Protein AF-A0A0F9PF32-F1 (afdb_monomer)

InterPro domains:
  IPR027417 P-loop containing nucleoside triphosphate hydrolase [G3DSA:3.40.50.300] (90-163)
  IPR027417 P-loop containing nucleoside triphosphate hydrolase [SSF52540] (38-120)
  IPR027417 P-loop containing nucleoside triphosphate hydrolase [SSF52540] (92-135)

Structure (mmCIF, N/CA/C/O backbone):
data_AF-A0A0F9PF32-F1
#
_entry.id   AF-A0A0F9PF32-F1
#
loop_
_atom_site.group_PDB
_atom_site.id
_atom_site.type_symbol
_atom_site.label_atom_id
_atom_site.label_alt_id
_atom_site.label_comp_id
_atom_site.label_asym_id
_atom_site.label_entity_id
_atom_site.label_seq_id
_atom_site.pdbx_PDB_ins_code
_atom_site.Cartn_x
_atom_site.Cartn_y
_atom_site.Cartn_z
_atom_site.occupancy
_atom_site.B_iso_or_equiv
_atom_site.auth_seq_id
_atom_site.auth_comp_id
_atom_site.auth_asym_id
_atom_site.auth_atom_id
_atom_site.pdbx_PDB_model_num
ATOM 1 N N . MET A 1 1 ? -10.870 -18.626 31.270 1.00 43.06 1 MET A N 1
ATOM 2 C CA . MET A 1 1 ? -10.806 -17.367 30.492 1.00 43.06 1 MET A CA 1
ATOM 3 C C . MET A 1 1 ? -11.840 -17.430 29.383 1.00 43.06 1 MET A C 1
ATOM 5 O O . MET A 1 1 ? -11.763 -18.321 28.549 1.00 43.06 1 MET A O 1
ATOM 9 N N . THR A 1 2 ? -12.828 -16.541 29.391 1.00 45.03 2 THR A N 1
ATOM 10 C CA . THR A 1 2 ? -13.806 -16.403 28.303 1.00 45.03 2 THR A CA 1
ATOM 11 C C . THR A 1 2 ? -13.086 -15.867 27.060 1.00 45.03 2 THR A C 1
ATOM 13 O O . THR A 1 2 ? -12.334 -14.898 27.189 1.00 45.03 2 THR A O 1
ATOM 16 N N . PRO A 1 3 ? -13.257 -16.457 25.864 1.00 56.16 3 PRO A N 1
ATOM 17 C CA . PRO A 1 3 ? -12.622 -15.937 24.658 1.00 56.16 3 PRO A CA 1
ATOM 18 C C . PRO A 1 3 ? -13.093 -14.499 24.406 1.00 56.16 3 PRO A C 1
ATOM 20 O O . PRO A 1 3 ? -14.292 -14.212 24.447 1.00 56.16 3 PRO A O 1
ATOM 23 N N . LEU A 1 4 ? -12.146 -13.584 24.167 1.00 67.19 4 LEU A N 1
ATOM 24 C CA . LEU A 1 4 ? -12.447 -12.186 23.855 1.00 67.19 4 LEU A CA 1
ATOM 25 C C . LEU A 1 4 ? -13.417 -12.131 22.670 1.00 67.19 4 LEU A C 1
ATOM 27 O O . LEU A 1 4 ? -13.107 -12.617 21.579 1.00 67.19 4 LEU A O 1
ATOM 31 N N . LYS A 1 5 ? -14.590 -11.517 22.876 1.00 80.44 5 LYS A N 1
ATOM 32 C CA . LYS A 1 5 ? -15.568 -11.311 21.802 1.00 80.44 5 LYS A CA 1
ATOM 33 C C . LYS A 1 5 ? -14.902 -10.553 20.648 1.00 80.44 5 LYS A C 1
ATOM 35 O O . LYS A 1 5 ? -14.214 -9.546 20.862 1.00 80.44 5 LYS A O 1
ATOM 40 N N . ARG A 1 6 ? -15.077 -11.069 19.429 1.00 87.62 6 ARG A N 1
ATOM 41 C CA . ARG A 1 6 ? -14.543 -10.468 18.199 1.00 87.62 6 ARG A CA 1
ATOM 42 C C . ARG A 1 6 ? -15.335 -9.207 17.860 1.00 87.62 6 ARG A C 1
ATOM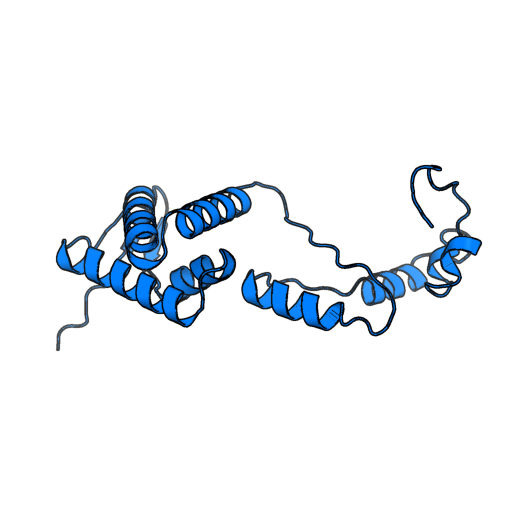 44 O O . ARG A 1 6 ? -16.547 -9.185 18.037 1.00 87.62 6 ARG A O 1
ATOM 51 N N . ILE A 1 7 ? -14.644 -8.184 17.362 1.00 92.56 7 ILE A N 1
ATOM 52 C CA . ILE A 1 7 ? -15.288 -7.003 16.785 1.00 92.56 7 ILE A CA 1
ATOM 53 C C . ILE A 1 7 ? -15.681 -7.351 15.349 1.00 92.56 7 ILE A C 1
ATOM 55 O O . ILE A 1 7 ? -14.833 -7.796 14.572 1.00 92.56 7 ILE A O 1
ATOM 59 N N . ILE A 1 8 ? -16.947 -7.152 15.005 1.00 94.25 8 ILE A N 1
ATOM 60 C CA . ILE A 1 8 ? -17.520 -7.450 13.697 1.00 94.25 8 ILE A CA 1
ATOM 61 C C . ILE A 1 8 ? -17.845 -6.143 12.976 1.00 94.25 8 ILE A C 1
ATOM 63 O O . 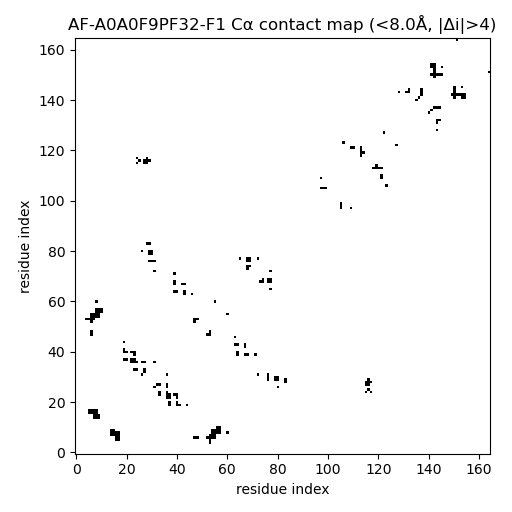ILE A 1 8 ? -18.489 -5.248 13.519 1.00 94.25 8 ILE A O 1
ATOM 67 N N . ILE A 1 9 ? -17.396 -6.046 11.733 1.00 93.62 9 ILE A N 1
ATOM 68 C CA . ILE A 1 9 ? -17.726 -4.971 10.810 1.00 93.62 9 ILE A CA 1
ATOM 69 C C . ILE A 1 9 ? -18.938 -5.431 10.006 1.00 93.62 9 ILE A C 1
ATOM 71 O O . ILE A 1 9 ? -18.861 -6.455 9.329 1.00 93.62 9 ILE A O 1
ATOM 75 N N . THR A 1 10 ? -20.048 -4.706 10.090 1.00 90.50 10 THR A N 1
ATOM 76 C CA . THR A 1 10 ? -21.283 -5.012 9.363 1.00 90.50 10 THR A CA 1
ATOM 77 C C . THR A 1 10 ? -21.518 -3.993 8.258 1.00 90.50 10 THR A C 1
ATOM 79 O O . THR A 1 10 ? -21.644 -2.791 8.500 1.00 90.50 10 THR A O 1
ATOM 82 N N . ASP A 1 11 ? -21.602 -4.480 7.026 1.00 82.44 11 ASP A N 1
ATOM 83 C CA . ASP A 1 11 ? -22.148 -3.722 5.905 1.00 82.44 11 ASP A CA 1
ATOM 84 C C . ASP A 1 11 ? -23.426 -4.403 5.405 1.00 82.44 11 ASP A C 1
ATOM 86 O O . ASP A 1 11 ? -23.682 -5.562 5.734 1.00 82.44 11 ASP A O 1
ATOM 90 N N . LYS A 1 12 ? -24.237 -3.703 4.606 1.00 67.75 12 LYS A N 1
ATOM 91 C CA . LYS A 1 12 ? -25.615 -4.084 4.230 1.00 67.75 12 LYS A CA 1
ATOM 92 C C . LYS A 1 12 ? -25.786 -5.510 3.672 1.00 67.75 12 LYS A C 1
ATOM 94 O O . LYS A 1 12 ? -26.918 -5.970 3.580 1.00 67.75 12 LYS A O 1
ATOM 99 N N . LYS A 1 13 ? -24.707 -6.196 3.271 1.00 70.50 13 LYS A N 1
ATOM 100 C CA . LYS A 1 13 ? -24.739 -7.566 2.727 1.00 70.50 13 LYS A CA 1
ATOM 101 C C . LYS A 1 13 ? -23.722 -8.547 3.337 1.00 70.50 13 LYS A C 1
ATOM 103 O O . LYS A 1 13 ? -23.850 -9.735 3.079 1.00 70.50 13 LYS A O 1
ATOM 108 N N . HIS A 1 14 ? -22.715 -8.091 4.091 1.00 77.31 14 HIS A N 1
ATOM 109 C CA . HIS A 1 14 ? -21.603 -8.943 4.547 1.00 77.31 14 HIS A CA 1
ATOM 110 C C . HIS A 1 14 ? -21.095 -8.510 5.929 1.00 77.31 14 HIS A C 1
ATOM 112 O O . HIS A 1 14 ? -21.068 -7.318 6.244 1.00 77.31 14 HIS A O 1
ATOM 118 N N . SER A 1 15 ? -20.654 -9.479 6.737 1.00 86.62 15 SER A N 1
ATOM 119 C CA . SER A 1 15 ? -20.008 -9.239 8.029 1.00 86.62 15 SER A CA 1
ATOM 120 C C . SER A 1 15 ? -18.596 -9.810 8.048 1.00 86.62 15 SER A C 1
ATOM 122 O O . SER A 1 15 ? -18.411 -10.989 7.746 1.00 86.62 15 SER A O 1
ATOM 124 N N . LEU A 1 16 ? -17.613 -9.003 8.443 1.00 91.31 16 LEU A N 1
ATOM 125 C CA . LEU A 1 16 ? -16.210 -9.414 8.523 1.00 91.31 16 LEU A CA 1
ATOM 126 C C . LEU A 1 16 ? -15.619 -9.063 9.891 1.00 91.31 16 LEU A C 1
ATOM 128 O O . LEU A 1 16 ? -15.959 -8.021 10.450 1.00 91.31 16 LEU A O 1
ATOM 132 N N . PRO A 1 17 ? -14.723 -9.887 10.456 1.00 93.38 17 PRO A N 1
ATOM 133 C CA . PRO A 1 17 ? -14.030 -9.526 11.683 1.00 93.38 17 PRO A CA 1
ATOM 134 C C . PRO A 1 17 ? -13.064 -8.360 11.437 1.00 93.38 17 PRO A C 1
ATOM 136 O O . PRO A 1 17 ? -12.372 -8.307 10.419 1.00 93.38 17 PRO A O 1
ATOM 139 N N . PHE A 1 18 ? -12.970 -7.444 12.400 1.00 94.31 18 PHE A N 1
ATOM 140 C CA . PHE A 1 18 ? -11.931 -6.419 12.395 1.00 94.31 18 PHE A CA 1
ATOM 141 C C . PHE A 1 18 ? -10.544 -7.068 12.505 1.00 94.31 18 PHE A C 1
ATOM 143 O O . PHE A 1 18 ? -10.301 -7.896 13.383 1.00 94.31 18 PHE A O 1
ATOM 150 N N . SER A 1 19 ? -9.621 -6.664 11.630 1.00 94.69 19 SER A N 1
ATOM 151 C CA . SER A 1 19 ? -8.237 -7.139 11.626 1.00 94.69 19 SER A CA 1
ATOM 152 C C . SER A 1 19 ? -7.272 -5.974 11.798 1.00 94.69 19 SER A C 1
ATOM 154 O O . SER A 1 19 ? -7.158 -5.111 10.924 1.00 94.69 19 SER A O 1
ATOM 156 N N . LYS A 1 20 ? -6.517 -5.997 12.902 1.00 95.06 20 LYS A N 1
ATOM 157 C CA . LYS A 1 20 ? -5.418 -5.052 13.137 1.00 95.06 20 LYS A CA 1
ATOM 158 C C . LYS A 1 20 ? -4.368 -5.114 12.037 1.00 95.06 20 LYS A C 1
ATOM 160 O O . LYS A 1 20 ? -3.909 -4.072 11.594 1.00 95.06 20 LYS A O 1
ATOM 165 N N . GLY A 1 21 ? -4.024 -6.317 11.573 1.00 94.56 21 GLY A N 1
ATOM 166 C CA . GLY A 1 21 ? -3.024 -6.506 10.522 1.00 94.56 21 GLY A CA 1
ATOM 167 C C . GLY A 1 21 ? -3.452 -5.889 9.190 1.00 94.56 21 GLY A C 1
ATOM 168 O O . GLY A 1 21 ? -2.657 -5.207 8.549 1.00 94.56 21 GLY A O 1
ATOM 169 N N . LEU A 1 22 ? -4.723 -6.054 8.798 1.00 93.12 22 LEU A N 1
ATOM 170 C CA . LEU A 1 22 ? -5.243 -5.426 7.576 1.00 93.12 22 LEU A CA 1
ATOM 171 C C . LEU A 1 22 ? -5.291 -3.901 7.700 1.00 93.12 22 LEU A C 1
ATOM 173 O O . LEU A 1 22 ? -4.895 -3.204 6.764 1.00 93.12 22 LEU A O 1
ATOM 177 N N . LEU A 1 23 ? -5.713 -3.377 8.857 1.00 95.38 23 LEU A N 1
ATOM 178 C CA . LEU A 1 23 ? -5.690 -1.937 9.103 1.00 95.38 23 LEU A CA 1
ATOM 179 C C . LEU A 1 23 ? -4.255 -1.394 9.079 1.00 95.38 23 LEU A C 1
ATOM 181 O O . LEU A 1 23 ? -3.989 -0.432 8.366 1.00 95.38 23 LEU A O 1
ATOM 185 N N . ALA A 1 24 ? -3.319 -2.031 9.782 1.00 95.50 24 ALA A N 1
ATOM 186 C CA . ALA A 1 24 ? -1.915 -1.631 9.800 1.00 95.50 24 ALA A CA 1
ATOM 187 C C . ALA A 1 24 ? -1.304 -1.645 8.388 1.00 95.50 24 ALA A C 1
ATOM 189 O O . ALA A 1 24 ? -0.634 -0.686 8.000 1.00 95.50 24 ALA A O 1
ATOM 190 N N . LYS A 1 25 ? -1.598 -2.672 7.577 1.00 92.06 25 LYS A N 1
ATOM 191 C CA . LYS A 1 25 ? -1.181 -2.732 6.165 1.00 92.06 25 LYS A CA 1
ATOM 192 C C . LYS A 1 25 ? -1.748 -1.560 5.358 1.00 92.06 25 LYS A C 1
ATOM 194 O O . LYS A 1 25 ? -0.999 -0.890 4.655 1.00 92.06 25 LYS A O 1
ATOM 199 N N . SER A 1 26 ? -3.038 -1.256 5.509 1.00 92.31 26 SER A N 1
ATOM 200 C CA . SER A 1 26 ? -3.670 -0.119 4.824 1.00 92.31 26 SER A CA 1
ATOM 201 C C . SER A 1 26 ? -3.107 1.239 5.260 1.00 92.31 26 SER A C 1
ATOM 203 O O . SER A 1 26 ? -2.985 2.136 4.430 1.00 92.31 26 SER A O 1
ATOM 205 N N . LEU A 1 27 ? -2.777 1.409 6.541 1.00 94.88 27 LEU A N 1
ATOM 206 C CA . LEU A 1 27 ? -2.136 2.621 7.065 1.00 94.88 27 LEU A CA 1
ATOM 207 C C . LEU A 1 27 ? -0.708 2.766 6.526 1.00 94.88 27 LEU A C 1
ATOM 209 O O . LEU A 1 27 ? -0.280 3.865 6.177 1.00 94.88 27 LEU A O 1
ATOM 213 N N . THR A 1 28 ? 0.009 1.647 6.412 1.00 93.19 28 THR A N 1
ATOM 214 C CA . THR A 1 28 ? 1.376 1.609 5.882 1.00 93.19 28 THR A CA 1
ATOM 215 C C . THR A 1 28 ? 1.408 1.996 4.408 1.00 93.19 28 THR A C 1
ATOM 217 O O . THR A 1 28 ? 2.235 2.815 4.010 1.00 93.19 28 THR A O 1
ATOM 220 N N . ALA A 1 29 ? 0.452 1.500 3.619 1.00 90.19 29 ALA A N 1
ATOM 221 C CA . ALA A 1 29 ? 0.282 1.884 2.219 1.00 90.19 29 ALA A CA 1
ATOM 222 C C . ALA A 1 29 ? 0.016 3.393 2.042 1.00 90.19 29 ALA A C 1
ATOM 224 O O . ALA A 1 29 ? 0.473 3.991 1.073 1.00 90.19 29 ALA A O 1
ATOM 225 N N . ALA A 1 30 ? -0.633 4.037 3.019 1.00 91.62 30 ALA A N 1
ATOM 226 C CA . ALA A 1 30 ? -0.820 5.491 3.058 1.00 91.62 30 ALA A CA 1
ATOM 227 C C . ALA A 1 30 ? 0.415 6.279 3.557 1.00 91.62 30 ALA A C 1
ATOM 229 O O . ALA A 1 30 ? 0.355 7.498 3.735 1.00 91.62 30 ALA A O 1
ATOM 230 N N . GLY A 1 31 ? 1.543 5.605 3.799 1.00 90.75 31 GLY A N 1
ATOM 231 C CA . GLY A 1 31 ? 2.805 6.226 4.202 1.00 90.75 31 GLY A CA 1
ATOM 232 C C . GLY A 1 31 ? 2.972 6.431 5.710 1.00 90.75 31 GLY A C 1
ATOM 233 O O . GLY A 1 31 ? 3.792 7.259 6.120 1.00 90.75 31 GLY A O 1
ATOM 234 N N . ILE A 1 32 ? 2.209 5.729 6.551 1.00 94.44 32 ILE A N 1
ATOM 235 C CA . ILE A 1 32 ? 2.449 5.666 8.004 1.00 94.44 32 ILE A CA 1
ATOM 236 C C . ILE A 1 32 ? 3.502 4.582 8.275 1.00 94.44 32 ILE A C 1
ATOM 238 O O . ILE A 1 32 ? 3.481 3.525 7.652 1.00 94.44 32 ILE A O 1
ATOM 242 N N . SER A 1 33 ? 4.453 4.827 9.182 1.00 93.38 33 SER A N 1
ATOM 243 C CA . SER A 1 33 ? 5.492 3.826 9.473 1.00 93.38 33 SER A CA 1
ATOM 244 C C . SER A 1 33 ? 4.876 2.526 10.021 1.00 93.38 33 SER A C 1
ATOM 246 O O . SER A 1 33 ? 3.896 2.607 10.764 1.00 93.38 33 SER A O 1
ATOM 248 N N . PRO A 1 34 ? 5.444 1.335 9.745 1.00 93.56 34 PRO A N 1
ATOM 249 C CA . PRO A 1 34 ? 4.868 0.068 10.207 1.00 93.56 34 PRO A CA 1
ATOM 250 C C . PRO A 1 34 ? 4.625 0.021 11.721 1.00 93.56 34 PRO A C 1
ATOM 252 O O . PRO A 1 34 ? 3.550 -0.374 12.169 1.00 93.56 34 PRO A O 1
ATOM 255 N N . LYS A 1 35 ? 5.590 0.503 12.517 1.00 95.62 35 LYS A N 1
ATOM 256 C CA . LYS A 1 35 ? 5.476 0.582 13.982 1.00 95.62 35 LYS A CA 1
ATOM 257 C C . LYS A 1 35 ? 4.275 1.433 14.409 1.00 95.62 35 LYS A C 1
ATOM 259 O O . LYS A 1 35 ? 3.471 1.000 15.230 1.00 95.62 35 LYS A O 1
ATOM 264 N N . GLN A 1 36 ? 4.134 2.627 13.835 1.00 96.06 36 GLN A N 1
ATOM 265 C CA . GLN A 1 36 ? 3.037 3.541 14.157 1.00 96.06 36 GLN A CA 1
ATOM 266 C C . GLN A 1 36 ? 1.691 3.032 13.622 1.00 96.06 36 GLN A C 1
ATOM 268 O O . GLN A 1 36 ? 0.671 3.196 14.282 1.00 96.06 36 GLN A O 1
ATOM 273 N N . ALA A 1 37 ? 1.677 2.371 12.464 1.00 96.69 37 ALA A N 1
ATOM 274 C CA . ALA A 1 37 ? 0.481 1.789 11.868 1.00 96.69 37 ALA A CA 1
ATOM 275 C C . ALA A 1 37 ? -0.114 0.674 12.742 1.00 96.69 37 ALA A C 1
ATOM 277 O O . ALA A 1 37 ? -1.322 0.663 12.985 1.00 96.69 37 ALA A O 1
ATOM 278 N N . TYR A 1 38 ? 0.728 -0.228 13.255 1.00 97.38 38 TYR A N 1
ATOM 279 C CA . TYR A 1 38 ? 0.295 -1.247 14.214 1.00 97.38 38 TYR A CA 1
ATOM 280 C C . TYR A 1 38 ? -0.214 -0.622 15.512 1.00 97.38 38 TYR A C 1
ATOM 282 O O . TYR A 1 38 ? -1.288 -0.998 15.977 1.00 97.38 38 TYR A O 1
ATOM 290 N N . HIS A 1 39 ? 0.491 0.381 16.038 1.00 97.81 39 HIS A N 1
ATOM 291 C CA . HIS A 1 39 ? 0.051 1.088 17.237 1.00 97.81 39 HIS A CA 1
ATOM 292 C C . HIS A 1 39 ? -1.323 1.759 17.050 1.00 97.81 39 HIS A C 1
ATOM 294 O O . HIS A 1 39 ? -2.220 1.577 17.868 1.00 97.81 39 HIS A O 1
ATOM 300 N N . ILE A 1 40 ? -1.550 2.460 15.933 1.00 98.06 40 ILE A N 1
ATOM 301 C CA . ILE A 1 40 ? -2.860 3.053 15.611 1.00 98.06 40 ILE A CA 1
ATOM 302 C C . ILE A 1 40 ? -3.938 1.968 15.499 1.00 98.06 40 ILE A C 1
ATOM 304 O O . ILE A 1 40 ? -5.055 2.163 15.974 1.00 98.06 40 ILE A O 1
ATOM 308 N N . ALA A 1 41 ? -3.632 0.813 14.903 1.00 98.00 41 ALA A N 1
ATOM 309 C CA . ALA A 1 41 ? -4.586 -0.290 14.817 1.00 98.00 41 ALA A CA 1
ATOM 310 C C . ALA A 1 41 ? -4.972 -0.856 16.198 1.00 98.00 41 ALA A C 1
ATOM 312 O O . ALA A 1 41 ? -6.139 -1.197 16.410 1.00 98.00 41 ALA A O 1
ATOM 313 N N . GLU A 1 42 ? -4.033 -0.913 17.146 1.00 97.50 42 GLU A N 1
ATOM 314 C CA . GLU A 1 42 ? -4.309 -1.260 18.546 1.00 97.50 42 GLU A CA 1
ATOM 315 C C . GLU A 1 42 ? -5.176 -0.207 19.237 1.00 97.50 42 GLU A C 1
ATOM 317 O O . GLU A 1 42 ? -6.143 -0.567 19.908 1.00 97.50 42 GLU A O 1
ATOM 322 N N . LEU A 1 43 ? -4.890 1.081 19.023 1.00 97.62 43 LEU A N 1
ATOM 323 C CA . LEU A 1 43 ? -5.696 2.178 19.565 1.00 97.62 43 LEU A CA 1
ATOM 324 C C . LEU A 1 43 ? -7.131 2.148 19.030 1.00 97.62 43 LEU A C 1
ATOM 326 O O . LEU A 1 43 ? -8.077 2.321 19.798 1.00 97.62 43 LEU A O 1
ATOM 330 N N . VAL A 1 44 ? -7.317 1.862 17.739 1.00 97.56 44 VAL A N 1
ATOM 331 C CA . VAL A 1 44 ? -8.648 1.691 17.137 1.00 97.56 44 VAL A CA 1
ATOM 332 C C . VAL A 1 44 ? -9.383 0.507 17.769 1.00 97.56 44 VAL A C 1
ATOM 334 O O . VAL A 1 44 ? -10.552 0.650 18.131 1.00 97.56 44 VAL A O 1
ATOM 337 N N . GLU A 1 45 ? -8.721 -0.640 17.957 1.00 95.94 45 GLU A N 1
ATOM 338 C CA . GLU A 1 45 ? -9.327 -1.794 18.634 1.00 95.94 45 GLU A CA 1
ATOM 339 C C . GLU A 1 45 ? -9.742 -1.445 20.071 1.00 95.94 45 GLU A C 1
ATOM 341 O O . GLU A 1 45 ? -10.886 -1.679 20.467 1.00 95.94 45 GLU A O 1
ATOM 346 N N . ALA A 1 46 ? -8.827 -0.851 20.838 1.00 95.31 46 ALA A N 1
ATOM 347 C CA . ALA A 1 46 ? -9.057 -0.456 22.221 1.00 95.31 46 ALA A CA 1
ATOM 348 C C . ALA A 1 46 ? -10.198 0.563 22.332 1.00 95.31 46 ALA A C 1
ATOM 350 O O . ALA A 1 46 ? -11.058 0.428 23.202 1.00 95.31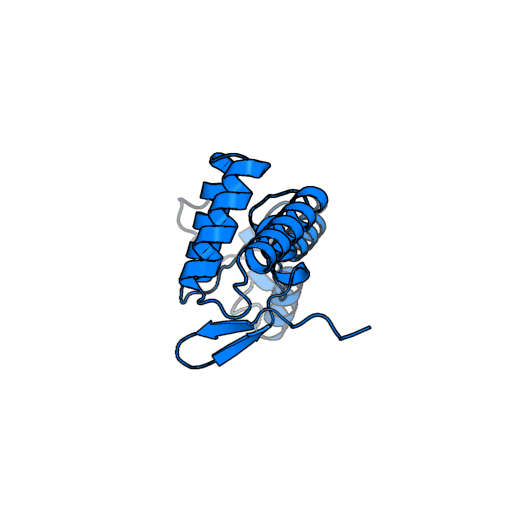 46 ALA A O 1
ATOM 351 N N . HIS A 1 47 ? -10.262 1.534 21.415 1.00 95.38 47 HIS A N 1
ATOM 352 C CA . HIS A 1 47 ? -11.351 2.502 21.338 1.00 95.38 47 HIS A CA 1
ATOM 353 C C . HIS A 1 47 ? -12.695 1.798 21.125 1.00 95.38 47 HIS A C 1
ATOM 355 O O . HIS A 1 47 ? -13.660 2.088 21.831 1.00 95.38 47 HIS A O 1
ATOM 361 N N . LEU A 1 48 ? -12.784 0.862 20.179 1.00 94.44 48 LEU A N 1
ATOM 362 C CA . LEU A 1 48 ? -14.028 0.136 19.913 1.00 94.44 48 LEU A CA 1
ATOM 363 C C . LEU A 1 48 ? -14.463 -0.717 21.110 1.00 94.44 48 LEU A C 1
ATOM 365 O O . LEU A 1 48 ? -15.638 -0.693 21.472 1.00 94.44 48 LEU A O 1
ATOM 369 N N . ARG A 1 49 ? -13.519 -1.402 21.768 1.00 93.50 49 ARG A N 1
ATOM 370 C CA . ARG A 1 49 ? -13.797 -2.213 22.965 1.00 93.50 49 ARG A CA 1
ATOM 371 C C . ARG A 1 49 ? -14.240 -1.370 24.153 1.00 93.50 49 ARG A C 1
ATOM 373 O O . ARG A 1 49 ? -15.234 -1.705 24.777 1.00 93.50 49 ARG A O 1
ATOM 380 N N . LYS A 1 50 ? -13.546 -0.265 24.437 1.00 93.75 50 LYS A N 1
ATOM 381 C CA . LYS A 1 50 ? -13.869 0.630 25.561 1.00 93.75 50 LYS A CA 1
ATOM 382 C C . LYS A 1 50 ? -15.268 1.244 25.444 1.00 93.75 50 LYS A C 1
ATOM 384 O O . LYS A 1 50 ? -15.864 1.590 26.453 1.00 93.75 50 LYS A O 1
ATOM 389 N N . ASN A 1 51 ? -15.777 1.394 24.223 1.00 91.69 51 ASN A N 1
ATOM 390 C CA . ASN A 1 51 ? -17.110 1.933 23.956 1.00 91.69 51 ASN A CA 1
ATOM 391 C C . ASN A 1 51 ? -18.176 0.835 23.741 1.00 91.69 51 ASN A C 1
ATOM 393 O O . ASN A 1 51 ? -19.234 1.140 23.196 1.00 91.69 51 ASN A O 1
ATOM 397 N N . ASP A 1 52 ? -17.881 -0.432 24.070 1.00 89.12 52 ASP A N 1
ATOM 398 C CA . ASP A 1 52 ? -18.748 -1.605 23.846 1.00 89.12 52 ASP A CA 1
ATOM 399 C C . ASP A 1 52 ? -19.254 -1.768 22.399 1.00 89.12 52 ASP A C 1
ATOM 401 O O . ASP A 1 52 ? -20.268 -2.409 22.108 1.00 89.12 52 ASP A O 1
ATOM 405 N N . LYS A 1 53 ? -18.498 -1.239 21.432 1.00 88.62 53 LYS A N 1
ATOM 406 C CA . LYS A 1 53 ? -18.812 -1.313 20.003 1.00 88.62 53 LYS A CA 1
ATOM 407 C C . LYS A 1 53 ? -18.232 -2.582 19.388 1.00 88.62 53 LYS A C 1
ATOM 409 O O . LYS A 1 53 ? -17.291 -2.537 18.597 1.00 88.62 53 LYS A O 1
ATOM 414 N N . LEU A 1 54 ? -18.808 -3.726 19.753 1.00 89.69 54 LEU A N 1
ATOM 415 C CA . LEU A 1 54 ? -18.417 -5.032 19.204 1.00 89.69 54 LEU A CA 1
ATOM 416 C C . LEU A 1 54 ? -18.993 -5.303 17.808 1.00 89.69 54 LEU A C 1
ATOM 418 O O . LEU A 1 54 ? -18.476 -6.163 17.105 1.00 89.69 54 LEU A O 1
ATOM 422 N N . THR A 1 55 ? -20.001 -4.543 17.385 1.00 93.00 55 THR A N 1
ATOM 423 C CA . THR A 1 55 ? -20.544 -4.577 16.024 1.00 93.00 55 THR A CA 1
ATOM 424 C C . THR A 1 55 ? -20.589 -3.152 15.485 1.00 93.00 55 THR A C 1
ATOM 426 O O . THR A 1 55 ? -21.244 -2.292 16.075 1.00 93.00 55 THR A O 1
ATOM 429 N N . VAL A 1 56 ? -19.879 -2.872 14.391 1.00 93.75 56 VAL A N 1
ATOM 430 C CA . VAL A 1 56 ? -19.752 -1.517 13.829 1.00 93.75 56 VAL A CA 1
ATOM 431 C C . VAL A 1 56 ? -19.936 -1.495 12.326 1.00 93.75 56 VAL A C 1
ATOM 433 O O . VAL A 1 56 ? -19.498 -2.394 11.624 1.00 93.75 56 VAL A O 1
ATOM 436 N N . THR A 1 57 ? -20.516 -0.417 11.810 1.00 93.12 57 THR A N 1
ATOM 437 C CA . THR A 1 57 ? -20.582 -0.212 10.362 1.00 93.12 57 THR A CA 1
ATOM 438 C C . THR A 1 57 ? -19.254 0.291 9.808 1.00 93.12 57 THR A C 1
ATOM 440 O O . THR A 1 57 ? -18.492 0.965 10.510 1.00 93.12 57 THR A O 1
ATOM 443 N N . SER A 1 58 ? -19.015 0.062 8.514 1.00 90.81 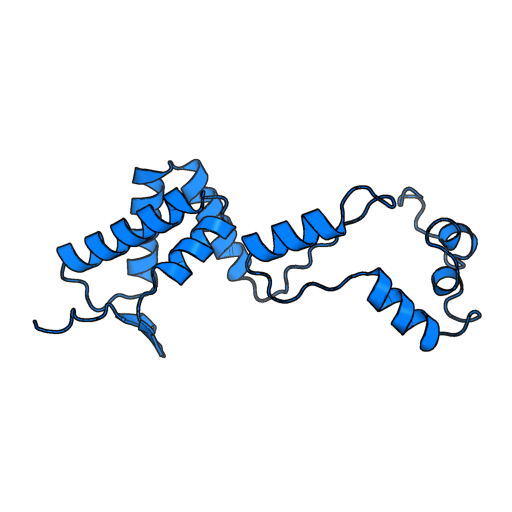58 SER A N 1
ATOM 444 C CA . SER A 1 58 ? -17.867 0.612 7.775 1.00 90.81 58 SER A CA 1
ATOM 445 C C . SER A 1 58 ? -17.725 2.132 7.974 1.00 90.81 58 SER A C 1
ATOM 447 O O . SER A 1 58 ? -16.623 2.647 8.169 1.00 90.81 58 SER A O 1
ATOM 449 N N . LYS A 1 59 ? -18.852 2.860 8.016 1.00 91.88 59 LYS A N 1
ATOM 450 C CA . LYS A 1 59 ? -18.894 4.316 8.245 1.00 91.88 59 LYS A CA 1
ATOM 451 C C . LYS A 1 59 ? -18.395 4.704 9.641 1.00 91.88 59 LYS A C 1
ATOM 453 O O . LYS A 1 59 ? -17.608 5.643 9.769 1.00 91.88 59 LYS A O 1
ATOM 458 N N . VAL A 1 60 ? -18.843 3.998 10.682 1.00 93.25 60 VAL A N 1
ATOM 459 C CA . VAL A 1 60 ? -18.413 4.256 12.067 1.00 93.25 60 VAL A CA 1
ATOM 460 C C . VAL A 1 60 ? -16.939 3.908 12.236 1.00 93.25 60 VAL A C 1
ATOM 462 O O . VAL A 1 60 ? -16.187 4.721 12.772 1.00 93.25 60 VAL A O 1
ATOM 465 N N . LEU A 1 61 ? -16.511 2.754 11.718 1.00 94.69 61 LEU A N 1
ATOM 466 C CA . LEU A 1 61 ? -15.114 2.334 11.762 1.00 94.69 61 LEU A CA 1
ATOM 467 C C . LEU A 1 61 ? -14.198 3.362 11.084 1.00 94.69 61 LEU A C 1
ATOM 469 O O . LEU A 1 61 ? -13.193 3.760 11.669 1.00 94.69 61 LEU A O 1
ATOM 473 N N . LYS A 1 62 ? -14.573 3.858 9.896 1.00 94.69 62 LYS A N 1
ATOM 474 C CA . LYS A 1 62 ? -13.815 4.898 9.185 1.00 94.69 62 LYS A CA 1
ATOM 475 C C . LYS A 1 62 ? -13.634 6.154 10.040 1.00 94.69 62 LYS A C 1
ATOM 477 O O . LYS A 1 62 ? -12.528 6.681 10.100 1.00 94.69 62 LYS A O 1
ATOM 482 N N . LYS A 1 63 ? -14.683 6.610 10.736 1.00 96.06 63 LYS A N 1
ATOM 483 C CA . LYS A 1 63 ? -14.595 7.773 11.637 1.00 96.06 63 LYS A CA 1
ATOM 484 C C . LYS A 1 63 ? -13.588 7.534 12.766 1.00 96.06 63 LYS A C 1
ATOM 486 O O . LYS A 1 63 ? -12.743 8.391 13.001 1.00 96.06 63 LYS A O 1
ATOM 491 N N . VAL A 1 64 ? -13.651 6.370 13.415 1.00 96.88 64 VAL A N 1
ATOM 492 C CA . VAL A 1 64 ? -12.733 6.008 14.510 1.00 96.88 64 VAL A CA 1
ATOM 493 C C . VAL A 1 64 ? -11.290 5.918 14.012 1.00 96.88 64 VAL A C 1
ATOM 495 O O . VAL A 1 64 ? -10.390 6.438 14.668 1.00 96.88 64 VAL A O 1
ATOM 498 N N . ILE A 1 65 ? -11.056 5.319 12.840 1.00 97.50 65 ILE A N 1
ATOM 499 C CA . ILE A 1 65 ? -9.720 5.251 12.234 1.00 97.50 65 ILE A CA 1
ATOM 500 C C . ILE A 1 65 ? -9.165 6.659 12.003 1.00 97.50 65 ILE A C 1
ATOM 502 O O . ILE A 1 65 ? -8.081 6.960 12.487 1.00 97.50 65 ILE A O 1
ATOM 506 N N . LEU A 1 66 ? -9.913 7.536 11.323 1.00 97.75 66 LEU A N 1
ATOM 507 C CA . LEU A 1 66 ? -9.448 8.895 11.017 1.00 97.75 66 LEU A CA 1
ATOM 508 C C . LEU A 1 66 ? -9.140 9.700 12.286 1.00 97.75 66 LEU A C 1
ATOM 510 O O . LEU A 1 66 ? -8.125 10.383 12.335 1.00 97.75 66 LEU A O 1
ATOM 514 N N . GLN A 1 67 ? -9.968 9.571 13.326 1.00 97.50 67 GLN A N 1
ATOM 515 C CA . GLN A 1 67 ? -9.723 10.216 14.619 1.00 97.50 67 GLN A CA 1
ATOM 516 C C . GLN A 1 67 ? -8.404 9.760 15.257 1.00 97.50 67 GLN A C 1
ATOM 518 O O . GLN A 1 67 ? -7.638 10.596 15.730 1.00 97.50 67 GLN A O 1
ATOM 523 N N . ASN A 1 68 ? -8.121 8.453 15.247 1.00 97.69 68 ASN A N 1
ATOM 524 C CA . ASN A 1 68 ? -6.881 7.921 15.820 1.00 97.69 68 ASN A CA 1
ATOM 525 C C . ASN A 1 68 ? -5.654 8.261 14.959 1.00 97.69 68 ASN A C 1
ATOM 527 O O . ASN A 1 68 ? -4.594 8.531 15.513 1.00 97.69 68 ASN A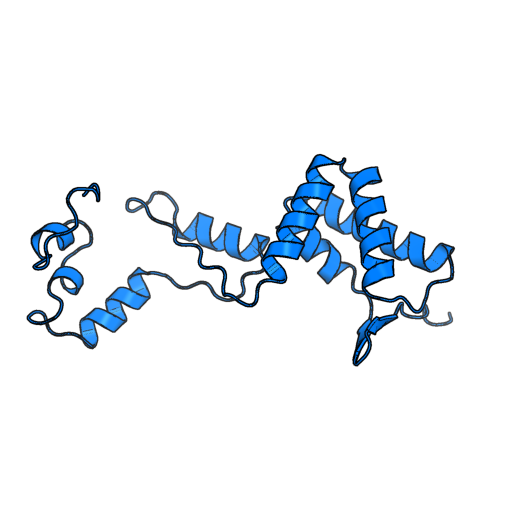 O 1
ATOM 531 N N . ILE A 1 69 ? -5.781 8.320 13.627 1.00 97.56 69 ILE A N 1
ATOM 532 C CA . ILE A 1 69 ? -4.682 8.793 12.768 1.00 97.56 69 ILE A CA 1
ATOM 533 C C . ILE A 1 69 ? -4.369 10.257 13.077 1.00 97.56 69 ILE A C 1
ATOM 535 O O . ILE A 1 69 ? -3.211 10.571 13.333 1.00 97.56 69 ILE A O 1
ATOM 539 N N . THR A 1 70 ? -5.375 11.137 13.120 1.00 97.75 70 THR A N 1
ATOM 540 C CA . THR A 1 70 ? -5.151 12.561 13.413 1.00 97.75 70 THR A CA 1
ATOM 541 C C . THR A 1 70 ? -4.491 12.745 14.778 1.00 97.75 70 THR A C 1
ATOM 543 O O . THR A 1 70 ? -3.518 13.485 14.882 1.00 97.75 70 THR A O 1
ATOM 546 N N . ALA A 1 71 ? -4.962 12.029 15.804 1.00 96.38 71 ALA A N 1
ATOM 547 C CA . ALA A 1 71 ? -4.407 12.124 17.153 1.00 96.38 71 ALA A CA 1
ATOM 548 C C . ALA A 1 71 ? -2.965 11.593 17.264 1.00 96.38 71 ALA A C 1
ATOM 550 O O . ALA A 1 71 ? -2.173 12.144 18.021 1.00 96.38 71 ALA A O 1
ATOM 551 N N . SER A 1 72 ? -2.612 10.529 16.534 1.00 94.56 72 SER A N 1
ATOM 552 C CA . SER A 1 72 ? -1.300 9.872 16.666 1.00 94.56 72 SER A CA 1
ATOM 553 C C . SER A 1 72 ? -0.267 10.279 15.614 1.00 94.56 72 SER A C 1
ATOM 555 O O . SER A 1 72 ? 0.920 10.026 15.815 1.00 94.56 72 SER A O 1
ATOM 557 N N . ALA A 1 73 ? -0.694 10.816 14.470 1.00 93.06 73 ALA A N 1
ATOM 558 C CA . ALA A 1 73 ? 0.151 11.031 13.292 1.00 93.06 73 ALA A CA 1
ATOM 559 C C . ALA A 1 73 ? -0.091 12.376 12.577 1.00 93.06 73 ALA A C 1
ATOM 561 O O . ALA A 1 73 ? 0.613 12.672 11.611 1.00 93.06 73 ALA A O 1
ATOM 562 N N . GLY A 1 74 ? -1.046 13.187 13.047 1.00 95.31 74 GLY A N 1
ATOM 563 C CA . GLY A 1 74 ? -1.339 14.516 12.512 1.00 95.31 74 GLY A CA 1
ATOM 564 C C . GLY A 1 74 ? -2.230 14.521 11.265 1.00 95.31 74 GLY A C 1
ATOM 565 O O . GLY A 1 74 ? -2.494 13.492 10.639 1.00 95.31 74 GLY A O 1
ATOM 566 N N . GLU A 1 75 ? -2.703 15.714 10.900 1.00 96.19 75 GLU A N 1
ATOM 567 C CA . GLU A 1 75 ? -3.656 15.907 9.798 1.00 96.19 75 GLU A CA 1
ATOM 568 C C . GLU A 1 75 ? -3.084 15.521 8.431 1.00 96.19 75 GLU A C 1
ATOM 570 O O . GLU A 1 75 ? -3.787 14.924 7.619 1.00 96.19 75 GLU A O 1
ATOM 575 N N . GLU A 1 76 ? -1.792 15.763 8.196 1.00 95.81 76 GLU A N 1
ATOM 576 C CA . GLU A 1 76 ? -1.132 15.424 6.930 1.00 95.81 76 GLU A CA 1
ATOM 577 C C . GLU A 1 76 ? -1.265 13.925 6.599 1.00 95.81 76 GLU A C 1
ATOM 579 O O . GLU A 1 76 ? -1.593 13.537 5.473 1.00 95.81 76 GLU A O 1
ATOM 584 N N . LYS A 1 77 ? -1.047 13.054 7.594 1.00 95.81 77 LYS A N 1
ATOM 585 C CA . LYS A 1 77 ? -1.180 11.599 7.431 1.00 95.81 77 LYS A CA 1
ATOM 586 C C . LYS A 1 77 ? -2.641 11.180 7.290 1.00 95.81 77 LYS A C 1
ATOM 588 O O . LYS A 1 77 ? -2.933 10.247 6.539 1.00 95.81 77 LYS A O 1
ATOM 593 N N . THR A 1 78 ? -3.556 11.877 7.959 1.00 96.81 78 THR A N 1
ATOM 594 C CA . THR A 1 78 ? -4.998 11.659 7.810 1.00 96.81 78 THR A CA 1
ATOM 595 C C . THR A 1 78 ? -5.459 11.939 6.381 1.00 96.81 78 THR A C 1
ATOM 597 O O . THR A 1 78 ? -6.169 11.109 5.807 1.00 96.81 78 THR A O 1
ATOM 600 N N . GLU A 1 79 ? -5.021 13.043 5.773 1.00 96.31 79 GLU A N 1
ATOM 601 C CA . GLU A 1 79 ? -5.356 13.363 4.380 1.00 96.31 79 GLU A CA 1
ATOM 602 C C . GLU A 1 79 ? -4.747 12.357 3.399 1.00 96.31 79 GLU A C 1
ATOM 604 O O . GLU A 1 79 ? -5.448 11.843 2.524 1.00 96.31 79 GLU A O 1
ATOM 609 N N . LYS A 1 80 ? -3.484 11.956 3.598 1.00 94.00 80 LYS A N 1
ATOM 610 C CA . LYS A 1 80 ? -2.862 10.888 2.792 1.00 94.00 80 LYS A CA 1
ATOM 611 C C . LYS A 1 80 ? -3.647 9.575 2.858 1.00 94.00 80 LYS A C 1
ATOM 613 O O . LYS A 1 80 ? -3.878 8.946 1.826 1.00 94.00 80 LYS A O 1
ATOM 618 N N . TYR A 1 81 ? -4.122 9.184 4.041 1.00 95.31 81 TYR A N 1
ATOM 619 C CA . TYR A 1 81 ? -4.948 7.986 4.201 1.00 95.31 81 TYR A CA 1
ATOM 620 C C . TYR A 1 81 ? -6.325 8.110 3.532 1.00 95.31 81 TYR A C 1
ATOM 622 O O . TYR A 1 81 ? -6.798 7.144 2.929 1.00 95.31 81 TYR A O 1
ATOM 630 N N . LYS A 1 82 ? -6.964 9.287 3.584 1.00 94.88 82 LYS A N 1
ATOM 631 C CA . LYS A 1 82 ? -8.217 9.543 2.850 1.00 94.88 82 LYS A CA 1
ATOM 632 C C . LYS A 1 82 ? -8.015 9.421 1.340 1.00 94.88 82 LYS A C 1
ATOM 634 O O . LYS A 1 82 ? -8.818 8.750 0.693 1.00 94.88 82 LYS A O 1
ATOM 639 N N . ASN A 1 83 ? -6.942 10.004 0.810 1.00 92.69 83 ASN A N 1
ATOM 640 C CA . ASN A 1 83 ? -6.603 9.933 -0.612 1.00 92.69 83 ASN A CA 1
ATOM 641 C C . ASN A 1 83 ? -6.323 8.491 -1.051 1.00 92.69 83 ASN A C 1
ATOM 643 O O . ASN A 1 83 ? -6.844 8.048 -2.071 1.00 92.69 83 ASN A O 1
ATOM 647 N N . TRP A 1 84 ? -5.579 7.725 -0.245 1.00 90.50 84 TRP A N 1
ATOM 648 C CA . TRP A 1 84 ? -5.330 6.305 -0.505 1.00 90.50 84 TRP A CA 1
ATOM 649 C C . TRP A 1 84 ? -6.626 5.477 -0.541 1.00 90.50 84 TRP A C 1
ATOM 651 O O . TRP A 1 84 ? -6.843 4.687 -1.457 1.00 90.50 84 TRP A O 1
ATOM 661 N N . GLN A 1 85 ? -7.529 5.699 0.419 1.00 89.31 85 GLN A N 1
ATOM 662 C CA . GLN A 1 85 ? -8.853 5.064 0.438 1.00 89.31 85 GLN A CA 1
ATOM 663 C C . GLN A 1 85 ? -9.712 5.448 -0.774 1.00 89.31 85 GLN A C 1
ATOM 665 O O . GLN A 1 85 ? -10.420 4.600 -1.308 1.00 89.31 85 GLN A O 1
ATOM 670 N N . ALA A 1 86 ? -9.661 6.710 -1.209 1.00 89.56 86 ALA A N 1
ATOM 671 C CA . ALA A 1 86 ? -10.386 7.168 -2.393 1.00 89.56 86 ALA A CA 1
ATOM 672 C C . ALA A 1 86 ? -9.851 6.509 -3.673 1.00 89.56 86 ALA A C 1
ATOM 674 O O . ALA A 1 86 ? -10.642 6.076 -4.505 1.00 89.56 86 ALA A O 1
ATOM 675 N N . LEU A 1 87 ? -8.527 6.366 -3.791 1.00 86.38 87 LEU A N 1
ATOM 676 C CA . LEU A 1 87 ? -7.885 5.677 -4.910 1.00 86.38 87 LEU A CA 1
ATOM 677 C C . LEU A 1 87 ? -8.301 4.200 -4.983 1.00 86.38 87 LEU A C 1
ATOM 679 O O . LEU A 1 87 ? -8.600 3.704 -6.064 1.00 86.38 87 LEU A O 1
ATOM 683 N N . GLY A 1 88 ? -8.382 3.515 -3.838 1.00 81.62 88 GLY A N 1
ATOM 684 C CA . GLY A 1 88 ? -8.850 2.126 -3.763 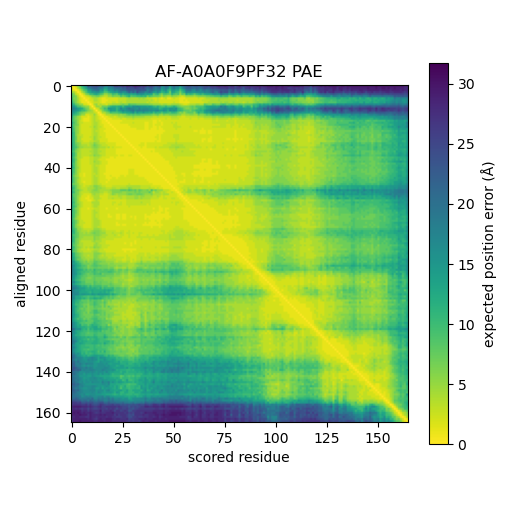1.00 81.62 88 GLY A CA 1
ATOM 685 C C . GLY A 1 88 ?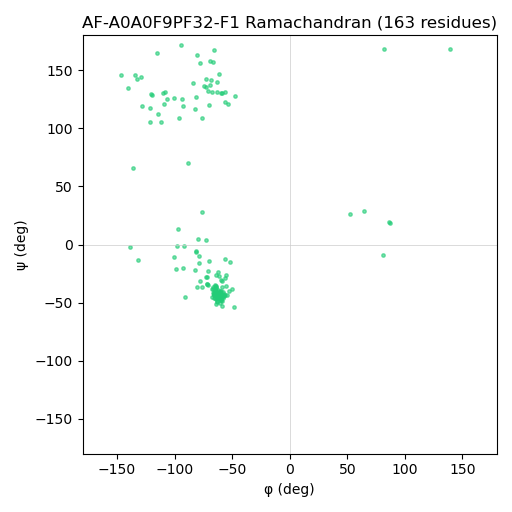 -10.349 1.932 -4.027 1.00 81.62 88 GLY A C 1
ATOM 686 O O . GLY A 1 88 ? -10.776 0.802 -4.239 1.00 81.62 88 GLY A O 1
ATOM 687 N N . ALA A 1 89 ? -11.144 3.006 -4.010 1.00 84.12 89 ALA A N 1
ATOM 688 C CA . ALA A 1 89 ? -12.576 2.980 -4.318 1.00 84.12 89 ALA A CA 1
ATOM 689 C C . ALA A 1 89 ? -12.882 3.243 -5.803 1.00 84.12 89 ALA A C 1
ATOM 691 O O . ALA A 1 89 ? -14.048 3.263 -6.189 1.00 84.12 89 ALA A O 1
ATOM 692 N N . LEU A 1 90 ? -11.860 3.486 -6.629 1.00 86.88 90 LEU A N 1
ATOM 693 C CA . LEU A 1 90 ? -12.033 3.637 -8.068 1.00 86.88 90 LEU A CA 1
ATOM 694 C C . LEU A 1 90 ? -12.326 2.275 -8.707 1.00 86.88 90 LEU A C 1
ATOM 696 O O . LEU A 1 90 ? -11.590 1.316 -8.491 1.00 86.88 90 LEU A O 1
ATOM 700 N N . ASP A 1 91 ? -13.308 2.221 -9.606 1.00 86.88 91 ASP A N 1
ATOM 701 C CA . ASP A 1 91 ? -13.605 1.032 -10.427 1.00 86.88 91 ASP A CA 1
ATOM 702 C C . ASP A 1 91 ? -12.602 0.845 -11.589 1.00 86.88 91 ASP A C 1
ATOM 704 O O . ASP A 1 91 ? -12.932 0.330 -12.658 1.00 86.88 91 ASP A O 1
ATOM 708 N N . LYS A 1 92 ? -11.360 1.316 -11.420 1.00 87.56 92 LYS A N 1
ATOM 709 C CA . LYS A 1 92 ? -10.301 1.291 -12.438 1.00 87.56 92 LYS A CA 1
ATOM 710 C C . LYS A 1 92 ? -8.997 0.760 -11.838 1.00 87.56 92 LYS A C 1
ATOM 712 O O . LYS A 1 92 ? -8.678 1.095 -10.698 1.00 87.56 92 LYS A O 1
ATOM 717 N N . PRO A 1 93 ? -8.206 -0.025 -12.591 1.00 83.69 93 PRO A N 1
ATOM 718 C CA . PRO A 1 93 ? -6.922 -0.514 -12.107 1.00 83.69 93 PRO A CA 1
ATOM 719 C C . PRO A 1 93 ? -5.902 0.626 -11.981 1.00 83.69 93 PRO A C 1
ATOM 721 O O . PRO A 1 93 ? -5.761 1.449 -12.885 1.00 83.69 93 PRO A O 1
ATOM 724 N N . LEU A 1 94 ? -5.142 0.636 -10.884 1.00 82.50 94 LEU A N 1
ATOM 725 C CA . LEU A 1 94 ? -3.949 1.470 -10.745 1.00 82.50 94 LEU A CA 1
ATOM 726 C C . LEU A 1 94 ? -2.763 0.768 -11.417 1.00 82.50 94 LEU A C 1
ATOM 728 O O . LEU A 1 94 ? -2.342 -0.300 -10.972 1.00 82.50 94 LEU A O 1
ATOM 732 N N . ILE A 1 95 ? -2.212 1.379 -12.465 1.00 87.38 95 ILE A N 1
ATOM 733 C CA . ILE A 1 95 ? -1.013 0.893 -13.158 1.00 87.38 95 ILE A CA 1
ATOM 734 C C . ILE A 1 95 ? 0.156 1.807 -12.791 1.00 87.38 95 ILE A C 1
ATOM 736 O O . ILE A 1 95 ? 0.080 3.018 -12.979 1.00 87.38 95 ILE A O 1
ATOM 740 N N . ILE A 1 96 ? 1.239 1.222 -12.275 1.00 87.75 96 ILE A N 1
ATOM 741 C CA . ILE A 1 96 ? 2.481 1.934 -11.952 1.00 87.75 96 ILE A CA 1
ATOM 742 C C . ILE A 1 96 ? 3.571 1.410 -12.886 1.00 87.75 96 ILE A C 1
ATOM 744 O O . ILE A 1 96 ? 3.972 0.252 -12.780 1.00 87.75 96 ILE A O 1
ATOM 748 N N . LEU A 1 97 ? 4.045 2.259 -13.800 1.00 90.62 97 LEU A N 1
ATOM 749 C CA . LEU A 1 97 ? 5.149 1.951 -14.707 1.00 90.62 97 LEU A CA 1
ATOM 750 C C . LEU A 1 97 ? 6.440 2.585 -14.180 1.00 90.62 97 LEU A C 1
ATOM 752 O O . LEU A 1 97 ? 6.485 3.787 -13.934 1.00 90.62 97 LEU A O 1
ATOM 756 N N . ILE A 1 98 ? 7.490 1.779 -14.015 1.00 90.00 98 ILE A N 1
ATOM 757 C CA . ILE A 1 98 ? 8.796 2.237 -13.522 1.00 90.00 98 ILE A CA 1
ATOM 758 C C . ILE A 1 98 ? 9.810 2.131 -14.664 1.00 90.00 98 ILE A C 1
ATOM 760 O O . ILE A 1 98 ? 10.243 1.036 -15.024 1.00 90.00 98 ILE A O 1
ATOM 764 N N . GLY A 1 99 ? 10.165 3.282 -15.236 1.00 88.50 99 GLY A N 1
ATOM 765 C CA . GLY A 1 99 ? 11.179 3.423 -16.285 1.00 88.50 99 GLY A CA 1
ATOM 766 C C . GLY A 1 99 ? 12.569 3.777 -15.745 1.00 88.50 99 GLY A C 1
ATOM 767 O O . GLY A 1 99 ? 12.738 4.051 -14.558 1.00 88.50 99 GLY A O 1
ATOM 768 N N . GLY A 1 100 ? 13.580 3.747 -16.621 1.00 88.06 100 GLY A N 1
ATOM 769 C CA . GLY A 1 100 ? 14.964 4.137 -16.312 1.00 88.06 100 GLY A CA 1
ATOM 770 C C . GLY A 1 100 ? 16.031 3.218 -16.925 1.00 88.06 100 GLY A C 1
ATOM 771 O O . GLY A 1 100 ? 15.735 2.112 -17.389 1.00 88.06 100 GLY A O 1
ATOM 772 N N . ALA A 1 101 ? 17.292 3.652 -16.889 1.00 86.31 101 ALA A N 1
ATOM 773 C CA . ALA A 1 101 ? 18.431 2.921 -17.453 1.00 86.31 101 ALA A CA 1
ATOM 774 C C . ALA A 1 101 ? 18.722 1.583 -16.737 1.00 86.31 101 ALA A C 1
ATOM 776 O O . ALA A 1 101 ? 18.181 1.273 -15.669 1.00 86.31 101 ALA A O 1
ATOM 777 N N . THR A 1 102 ? 19.557 0.734 -17.334 1.00 84.00 102 THR A N 1
ATOM 778 C CA . THR A 1 102 ? 19.987 -0.539 -16.729 1.00 84.00 102 THR A CA 1
ATOM 779 C C . THR A 1 102 ? 20.769 -0.283 -15.435 1.00 84.00 102 THR A C 1
ATOM 781 O O . THR A 1 102 ? 21.541 0.663 -15.354 1.00 84.00 102 THR A O 1
ATOM 784 N N . GLY A 1 103 ? 20.553 -1.097 -14.396 1.00 86.75 103 GLY A N 1
ATOM 785 C CA . GLY A 1 103 ? 21.310 -1.005 -13.137 1.00 86.75 103 GLY A CA 1
ATOM 786 C C . GLY A 1 103 ? 20.859 0.067 -12.132 1.00 86.75 103 GLY A C 1
ATOM 787 O O . GLY A 1 103 ? 21.271 -0.000 -10.982 1.00 86.75 103 GLY A O 1
ATOM 788 N N . VAL A 1 104 ? 19.946 0.985 -12.480 1.00 92.19 104 VAL A N 1
ATOM 789 C CA . VAL A 1 104 ? 19.486 2.069 -11.569 1.00 92.19 104 VAL A CA 1
ATOM 790 C C . VAL A 1 104 ? 18.567 1.611 -10.421 1.00 92.19 104 VAL A C 1
ATOM 792 O O . VAL A 1 104 ? 18.043 2.431 -9.676 1.00 92.19 104 VAL A O 1
ATOM 795 N N . GLY A 1 105 ? 18.318 0.304 -10.285 1.00 91.88 105 GLY A N 1
ATOM 796 C CA . GLY A 1 105 ? 17.495 -0.248 -9.200 1.00 91.88 105 GLY A CA 1
ATOM 797 C C . GLY A 1 105 ? 15.981 -0.280 -9.452 1.00 91.88 105 GLY A C 1
ATOM 798 O O . GLY A 1 105 ? 15.221 -0.426 -8.497 1.00 91.88 105 GLY A O 1
ATOM 799 N N . LYS A 1 106 ? 15.520 -0.198 -10.712 1.00 93.81 106 LYS A N 1
ATOM 800 C CA . LYS A 1 106 ? 14.083 -0.240 -11.074 1.00 93.81 106 LYS A CA 1
ATOM 801 C C . LYS A 1 106 ? 13.328 -1.396 -10.415 1.00 93.81 106 LYS A C 1
ATOM 803 O O . LYS A 1 106 ? 12.330 -1.168 -9.743 1.00 93.81 106 LYS A O 1
ATOM 808 N N . SER A 1 107 ? 13.818 -2.625 -10.581 1.00 90.88 107 SER A N 1
ATOM 809 C CA . SER A 1 107 ? 13.174 -3.830 -10.043 1.00 90.88 107 SER A CA 1
ATOM 810 C C . SER A 1 107 ? 13.154 -3.835 -8.515 1.00 90.88 107 SER A C 1
ATOM 812 O O . SER A 1 107 ? 12.171 -4.258 -7.913 1.00 90.88 107 SER A O 1
ATOM 814 N N . THR A 1 108 ? 14.210 -3.310 -7.889 1.00 93.44 108 THR A N 1
ATOM 815 C CA . THR A 1 108 ? 14.309 -3.171 -6.432 1.00 93.44 108 THR A CA 1
ATOM 816 C C . THR A 1 108 ? 13.241 -2.218 -5.904 1.00 93.44 108 THR A C 1
ATOM 818 O O . THR A 1 108 ? 12.468 -2.588 -5.023 1.00 93.44 108 THR A O 1
ATOM 821 N N . ILE A 1 109 ? 13.137 -1.020 -6.488 1.00 92.69 109 ILE A N 1
ATOM 822 C CA . ILE A 1 109 ? 12.116 -0.032 -6.117 1.00 92.69 109 ILE A CA 1
ATOM 823 C C . ILE A 1 109 ? 10.708 -0.553 -6.416 1.00 92.69 109 ILE A C 1
ATOM 825 O O . ILE A 1 109 ? 9.814 -0.386 -5.591 1.00 92.69 109 ILE A O 1
ATOM 829 N N . ALA A 1 110 ? 10.507 -1.226 -7.550 1.00 92.25 110 ALA A N 1
ATOM 830 C CA . ALA A 1 110 ? 9.220 -1.809 -7.912 1.00 92.25 110 ALA A CA 1
ATOM 831 C C . ALA A 1 110 ? 8.743 -2.836 -6.878 1.00 92.25 110 ALA A C 1
ATOM 833 O O . ALA A 1 110 ? 7.586 -2.795 -6.460 1.00 92.25 110 ALA A O 1
ATOM 834 N N . SER A 1 111 ? 9.641 -3.715 -6.428 1.00 90.25 111 SER A N 1
ATOM 835 C CA . SER A 1 111 ? 9.338 -4.721 -5.409 1.00 90.25 111 SER A CA 1
ATOM 836 C C . SER A 1 111 ? 9.016 -4.080 -4.056 1.00 90.25 111 SER A C 1
ATOM 838 O O . SER A 1 111 ? 8.014 -4.419 -3.424 1.00 90.25 111 SER A O 1
ATOM 840 N N . GLU A 1 112 ? 9.800 -3.080 -3.648 1.00 90.31 112 GLU A N 1
ATOM 841 C CA . GLU A 1 112 ? 9.591 -2.363 -2.387 1.00 90.31 112 GLU A CA 1
ATOM 842 C C . GLU A 1 112 ? 8.271 -1.569 -2.385 1.00 90.31 112 GLU A C 1
ATOM 844 O O . GLU A 1 112 ? 7.511 -1.609 -1.413 1.00 90.31 112 GLU A O 1
ATOM 849 N N . ILE A 1 113 ? 7.948 -0.888 -3.490 1.00 89.56 113 ILE A N 1
ATOM 850 C CA . ILE A 1 113 ? 6.668 -0.187 -3.667 1.00 89.56 113 ILE A CA 1
ATOM 851 C C . ILE A 1 113 ? 5.509 -1.186 -3.658 1.00 89.56 113 ILE A C 1
ATOM 853 O O . ILE A 1 113 ? 4.524 -0.959 -2.954 1.00 89.56 113 ILE A O 1
ATOM 857 N N . ALA A 1 114 ? 5.613 -2.297 -4.393 1.00 88.62 114 ALA A N 1
ATOM 858 C CA . ALA A 1 114 ? 4.558 -3.304 -4.452 1.00 88.62 114 ALA A CA 1
ATOM 859 C C . ALA A 1 114 ? 4.262 -3.892 -3.066 1.00 88.62 114 ALA A C 1
ATOM 861 O O . ALA A 1 114 ? 3.098 -3.982 -2.666 1.00 88.62 114 ALA A O 1
ATOM 862 N N . HIS A 1 115 ? 5.310 -4.200 -2.298 1.00 84.81 115 HIS A N 1
ATOM 863 C CA . HIS A 1 115 ? 5.183 -4.664 -0.922 1.00 84.81 115 HIS A CA 1
ATOM 864 C C . HIS A 1 115 ? 4.465 -3.631 -0.035 1.00 84.81 115 HIS A C 1
ATOM 866 O O . HIS A 1 115 ? 3.501 -3.976 0.656 1.00 84.81 115 HIS A O 1
ATOM 872 N N . ARG A 1 116 ? 4.869 -2.352 -0.100 1.00 82.81 116 ARG A N 1
ATOM 873 C CA . ARG A 1 116 ? 4.269 -1.264 0.701 1.00 82.81 116 ARG A CA 1
ATOM 874 C C . ARG A 1 116 ? 2.814 -0.983 0.344 1.00 82.81 116 ARG A C 1
ATOM 876 O O . ARG A 1 116 ? 2.002 -0.777 1.242 1.00 82.81 116 ARG A O 1
ATOM 883 N N . LEU A 1 117 ? 2.481 -0.986 -0.944 1.00 83.00 117 LEU A N 1
ATOM 884 C CA . LEU A 1 117 ? 1.126 -0.721 -1.433 1.00 83.00 117 LEU A CA 1
ATOM 885 C C . LEU A 1 117 ? 0.213 -1.955 -1.357 1.00 83.00 117 LEU A C 1
ATOM 887 O O . LEU A 1 117 ? -0.985 -1.853 -1.609 1.00 83.00 117 LEU A O 1
ATOM 891 N N . GLY A 1 118 ? 0.756 -3.125 -1.004 1.00 77.94 118 GLY A N 1
ATOM 892 C CA . GLY A 1 118 ? 0.011 -4.379 -1.022 1.00 77.94 118 GLY A CA 1
ATOM 893 C C . GLY A 1 118 ? -0.425 -4.792 -2.429 1.00 77.94 118 GLY A C 1
ATOM 894 O O . GLY A 1 118 ? -1.461 -5.439 -2.575 1.00 77.94 118 GLY A O 1
ATOM 895 N N . ILE A 1 119 ? 0.342 -4.405 -3.449 1.00 83.44 119 ILE A N 1
ATOM 896 C CA . ILE A 1 119 ? 0.105 -4.794 -4.836 1.00 83.44 119 ILE A CA 1
ATOM 897 C C . ILE A 1 119 ? 0.579 -6.235 -4.993 1.00 83.44 119 ILE A C 1
ATOM 899 O O . ILE A 1 119 ? 1.772 -6.525 -4.991 1.00 83.44 119 ILE A O 1
ATOM 903 N N . ASN A 1 120 ? -0.375 -7.150 -5.142 1.00 78.31 120 ASN A N 1
ATOM 904 C CA . ASN A 1 120 ? -0.083 -8.582 -5.235 1.00 78.31 120 ASN A CA 1
ATOM 905 C C . ASN A 1 120 ? 0.405 -9.015 -6.628 1.00 78.31 120 ASN A C 1
ATOM 907 O O . ASN A 1 120 ? 0.806 -10.163 -6.802 1.00 78.31 120 ASN A O 1
ATOM 911 N N . ARG A 1 121 ? 0.328 -8.135 -7.634 1.00 84.25 121 ARG A N 1
ATOM 912 C CA . ARG A 1 121 ? 0.703 -8.440 -9.018 1.00 84.25 121 ARG A CA 1
ATOM 913 C C . ARG A 1 121 ? 1.799 -7.485 -9.481 1.00 84.25 121 ARG A C 1
ATOM 915 O O . ARG A 1 121 ? 1.533 -6.322 -9.759 1.00 84.25 121 ARG A O 1
ATOM 922 N N . LEU A 1 122 ? 3.016 -8.007 -9.568 1.00 88.62 122 LEU A N 1
ATOM 923 C CA . LEU A 1 122 ? 4.197 -7.320 -10.078 1.00 88.62 122 LEU A CA 1
ATOM 924 C C . LEU A 1 122 ? 4.730 -8.108 -11.280 1.00 88.62 122 LEU A C 1
ATOM 926 O O . LEU A 1 122 ? 4.888 -9.325 -11.200 1.00 88.62 122 LEU A O 1
ATOM 930 N N . THR A 1 123 ? 4.981 -7.443 -12.406 1.00 90.00 123 THR A N 1
ATOM 931 C CA . THR A 1 123 ? 5.479 -8.090 -13.630 1.00 90.00 123 THR A CA 1
ATOM 932 C C . THR A 1 123 ? 6.519 -7.196 -14.294 1.00 90.00 123 THR A C 1
ATOM 934 O O . THR A 1 123 ? 6.308 -5.991 -14.409 1.00 90.00 123 THR A O 1
ATOM 937 N N . SER A 1 124 ? 7.646 -7.779 -14.713 1.00 88.25 124 SER A N 1
ATOM 938 C CA . SER A 1 124 ? 8.684 -7.053 -15.450 1.00 88.25 124 SER A CA 1
ATOM 939 C C . SER A 1 124 ? 8.239 -6.796 -16.887 1.00 88.25 124 SER A C 1
ATOM 941 O O . SER A 1 124 ? 7.744 -7.706 -17.559 1.00 88.25 124 SER A O 1
ATOM 943 N N . THR A 1 125 ? 8.469 -5.581 -17.383 1.00 88.19 125 THR A N 1
ATOM 944 C CA . THR A 1 125 ? 8.254 -5.251 -18.797 1.00 88.19 125 THR A CA 1
ATOM 945 C C . THR A 1 125 ? 9.190 -6.036 -19.713 1.00 88.19 125 THR A C 1
ATOM 947 O O . THR A 1 125 ? 8.800 -6.336 -20.837 1.00 88.19 125 THR A O 1
ATOM 950 N N . ASP A 1 126 ? 10.367 -6.455 -19.232 1.00 86.81 126 ASP A N 1
ATOM 951 C CA . ASP A 1 126 ? 11.267 -7.321 -20.001 1.00 86.81 126 ASP A CA 1
ATOM 952 C C . ASP A 1 126 ? 10.629 -8.691 -20.262 1.00 86.81 126 ASP A C 1
ATOM 954 O O . ASP A 1 126 ? 10.670 -9.174 -21.386 1.00 86.81 126 ASP A O 1
ATOM 958 N N . SER A 1 127 ? 9.962 -9.293 -19.270 1.00 88.69 127 SER A N 1
ATOM 959 C CA . SER A 1 127 ? 9.275 -10.581 -19.455 1.00 88.69 127 SER A CA 1
ATOM 960 C C . SER A 1 127 ? 8.120 -10.473 -20.448 1.00 88.69 127 SER A C 1
ATOM 962 O O . SER A 1 127 ? 7.928 -11.364 -21.270 1.00 88.69 127 SER A O 1
ATOM 964 N N . ILE A 1 128 ? 7.369 -9.368 -20.396 1.00 90.12 128 ILE A N 1
ATOM 965 C CA . ILE A 1 128 ? 6.319 -9.086 -21.381 1.00 90.12 128 ILE A CA 1
ATOM 966 C C . ILE A 1 128 ? 6.946 -8.952 -22.771 1.00 90.12 128 ILE A C 1
ATOM 968 O O . ILE A 1 128 ? 6.462 -9.576 -23.713 1.00 90.12 128 ILE A O 1
ATOM 972 N N . ARG A 1 129 ? 8.051 -8.205 -22.896 1.00 88.25 129 ARG A N 1
ATOM 973 C CA . ARG A 1 129 ? 8.770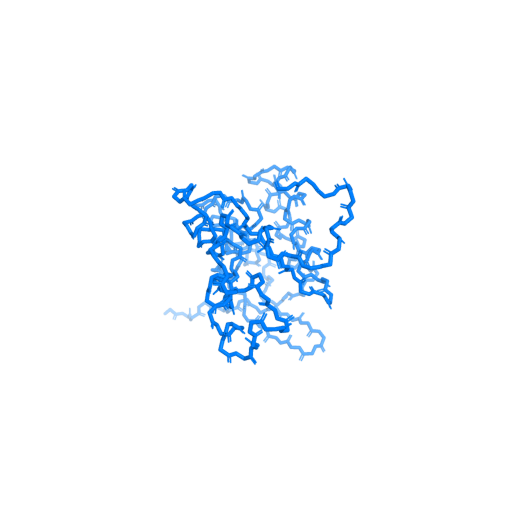 -8.044 -24.162 1.00 88.25 129 ARG A CA 1
ATOM 974 C C . ARG A 1 129 ? 9.227 -9.386 -24.733 1.00 88.25 129 ARG A C 1
ATOM 976 O O . ARG A 1 129 ? 9.025 -9.601 -25.920 1.00 88.25 129 ARG A O 1
ATOM 983 N N . GLU A 1 130 ? 9.778 -10.289 -23.924 1.00 90.50 130 GLU A N 1
ATOM 984 C CA . GLU A 1 130 ? 10.217 -11.609 -24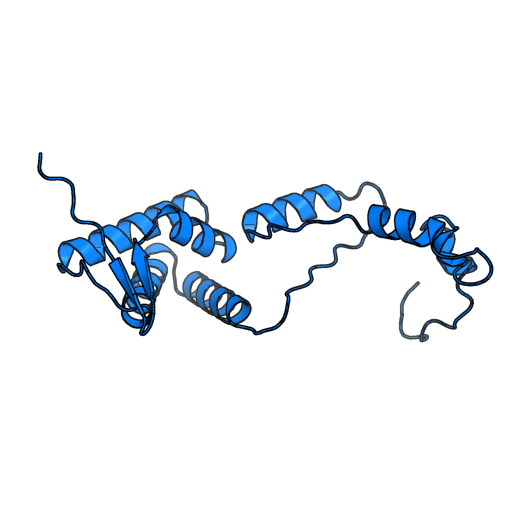.403 1.00 90.50 130 GLU A CA 1
ATOM 985 C C . GLU A 1 130 ? 9.057 -12.469 -24.918 1.00 90.50 130 GLU A C 1
ATOM 987 O O . GLU A 1 130 ? 9.174 -13.098 -25.966 1.00 90.50 130 GLU A O 1
ATOM 992 N N . VAL A 1 131 ? 7.899 -12.439 -24.252 1.00 93.06 131 VAL A N 1
ATOM 993 C CA . VAL A 1 131 ? 6.695 -13.113 -24.766 1.00 93.06 131 VAL A CA 1
ATOM 994 C C . VAL A 1 131 ? 6.251 -12.487 -26.089 1.00 93.06 131 VAL A C 1
ATOM 996 O O . VAL A 1 131 ? 5.957 -13.197 -27.051 1.00 93.06 131 VAL A O 1
ATOM 999 N N . MET A 1 132 ? 6.243 -11.156 -26.172 1.00 92.44 132 MET A N 1
ATOM 1000 C CA . MET A 1 132 ? 5.862 -10.458 -27.398 1.00 92.44 132 MET A CA 1
ATOM 1001 C C . MET A 1 132 ? 6.844 -10.723 -28.556 1.00 92.44 132 MET A C 1
ATOM 1003 O O . MET A 1 132 ? 6.386 -10.856 -29.688 1.00 92.44 132 MET A O 1
ATOM 1007 N N . ARG A 1 133 ? 8.156 -10.877 -28.304 1.00 90.75 133 ARG A N 1
ATOM 1008 C CA . ARG A 1 133 ? 9.166 -11.239 -29.327 1.00 90.75 133 ARG A CA 1
ATOM 1009 C C . ARG A 1 133 ? 8.879 -12.574 -30.015 1.00 90.75 133 ARG A C 1
ATOM 1011 O O . ARG A 1 133 ? 9.246 -12.738 -31.173 1.00 90.75 133 ARG A O 1
ATOM 1018 N N . VAL A 1 134 ? 8.262 -13.521 -29.304 1.00 89.50 134 VAL A N 1
ATOM 1019 C CA . VAL A 1 134 ? 7.890 -14.834 -29.858 1.00 89.50 134 VAL A CA 1
ATOM 1020 C C . VAL A 1 134 ? 6.596 -14.745 -30.666 1.00 89.50 134 VAL A C 1
ATOM 1022 O O . VAL A 1 134 ? 6.451 -15.421 -31.679 1.00 89.50 134 VAL A O 1
ATOM 1025 N N . ILE A 1 135 ? 5.650 -13.912 -30.223 1.00 92.25 135 ILE A N 1
ATOM 1026 C CA . ILE A 1 135 ? 4.332 -13.774 -30.858 1.00 92.25 135 ILE A CA 1
ATOM 1027 C C . ILE A 1 135 ? 4.412 -12.955 -32.155 1.00 92.25 135 ILE A C 1
ATOM 1029 O O . ILE A 1 135 ? 3.698 -13.254 -33.111 1.00 92.25 135 ILE A O 1
ATOM 1033 N N . PHE A 1 136 ? 5.257 -11.923 -32.198 1.00 88.81 136 PHE A N 1
ATOM 1034 C CA . PHE A 1 136 ? 5.341 -10.997 -33.327 1.00 88.81 136 PHE A CA 1
ATOM 1035 C C . PHE A 1 136 ? 6.625 -11.190 -34.138 1.00 88.81 136 PHE A C 1
ATOM 1037 O O . PHE A 1 136 ? 7.729 -11.181 -33.594 1.00 88.81 136 PHE A O 1
ATOM 1044 N N . SER A 1 137 ? 6.486 -11.292 -35.463 1.00 87.50 137 SER A N 1
ATOM 1045 C CA . SER A 1 137 ? 7.632 -11.329 -36.373 1.00 87.50 137 SER A CA 1
ATOM 1046 C C . SER A 1 137 ? 8.356 -9.979 -36.429 1.00 87.50 137 SER A C 1
ATOM 1048 O O . SER A 1 137 ? 7.776 -8.920 -36.162 1.00 87.50 137 SER A O 1
ATOM 1050 N N . THR A 1 138 ? 9.626 -10.008 -36.837 1.00 84.56 138 THR A N 1
ATOM 1051 C CA . THR A 1 138 ? 10.452 -8.809 -37.056 1.00 84.56 138 THR A CA 1
ATOM 1052 C C . THR A 1 138 ? 9.823 -7.837 -38.055 1.00 84.56 138 THR A C 1
ATOM 1054 O O . THR A 1 138 ? 10.013 -6.631 -37.939 1.00 84.56 138 THR A O 1
ATOM 1057 N N . ASP A 1 139 ? 9.031 -8.330 -39.008 1.00 85.50 139 ASP A N 1
ATOM 1058 C CA . ASP A 1 139 ? 8.352 -7.479 -39.987 1.00 85.50 139 ASP A CA 1
ATOM 1059 C C . ASP A 1 139 ? 7.180 -6.693 -39.392 1.00 85.50 139 ASP A C 1
ATOM 1061 O O . ASP A 1 139 ? 6.877 -5.603 -39.876 1.00 85.50 139 ASP A O 1
ATOM 1065 N N . ILE A 1 140 ? 6.546 -7.218 -38.340 1.00 85.62 140 ILE A N 1
ATOM 1066 C CA . ILE A 1 140 ? 5.385 -6.604 -37.682 1.00 85.62 140 ILE A CA 1
ATOM 1067 C C . ILE A 1 140 ? 5.830 -5.689 -36.538 1.00 85.62 140 ILE A C 1
ATOM 1069 O O . ILE A 1 140 ? 5.337 -4.570 -36.413 1.00 85.62 140 ILE A O 1
ATOM 1073 N N . ALA A 1 141 ? 6.764 -6.150 -35.704 1.00 86.69 141 ALA A N 1
ATOM 1074 C CA . ALA A 1 141 ? 7.208 -5.429 -34.514 1.00 86.69 141 ALA A CA 1
ATOM 1075 C C . ALA A 1 141 ? 8.745 -5.452 -34.370 1.00 86.69 141 ALA A C 1
ATOM 1077 O O . ALA A 1 141 ? 9.274 -6.024 -33.414 1.00 86.69 141 ALA A O 1
ATOM 1078 N N . PRO A 1 142 ? 9.485 -4.810 -35.292 1.00 87.38 142 PRO A N 1
ATOM 1079 C CA . PRO A 1 142 ? 10.953 -4.835 -35.318 1.00 87.38 142 PRO A CA 1
ATOM 1080 C C . PRO A 1 142 ? 11.590 -4.288 -34.032 1.00 87.38 142 PRO A C 1
ATOM 1082 O O . PRO A 1 142 ? 12.568 -4.845 -33.544 1.00 87.38 142 PRO A O 1
ATOM 1085 N N . ALA A 1 143 ? 10.996 -3.258 -33.416 1.00 88.12 143 ALA A N 1
ATOM 1086 C CA . ALA A 1 143 ? 11.485 -2.681 -32.161 1.00 88.12 143 ALA A CA 1
ATOM 1087 C C . ALA A 1 143 ? 11.472 -3.670 -30.979 1.00 88.12 143 ALA A C 1
ATOM 1089 O O . ALA A 1 143 ? 12.248 -3.501 -30.039 1.00 88.12 143 ALA A O 1
ATOM 1090 N N . LEU A 1 144 ? 10.631 -4.715 -31.018 1.00 88.50 144 LEU A N 1
ATOM 1091 C CA . LEU A 1 144 ? 10.665 -5.775 -30.008 1.00 88.50 144 LEU A CA 1
ATOM 1092 C C . LEU A 1 144 ? 11.895 -6.665 -30.157 1.00 88.50 144 LEU A C 1
ATOM 1094 O O . LEU A 1 144 ? 12.333 -7.206 -29.151 1.00 88.50 144 LEU A O 1
ATOM 1098 N N . GLN A 1 145 ? 12.444 -6.814 -31.366 1.00 86.31 145 GLN A N 1
ATOM 1099 C CA . GLN A 1 145 ? 13.589 -7.686 -31.649 1.00 86.31 145 GLN A CA 1
ATOM 1100 C C . GLN A 1 145 ? 14.931 -7.022 -31.318 1.00 86.31 145 GLN A C 1
ATOM 1102 O O . GLN A 1 145 ? 15.913 -7.701 -31.019 1.00 86.31 145 GLN A O 1
ATOM 1107 N N . GLU A 1 146 ? 14.963 -5.696 -31.260 1.00 87.88 146 GLU A N 1
ATOM 1108 C CA . GLU A 1 146 ? 16.152 -4.941 -30.882 1.00 87.88 146 GLU A CA 1
ATOM 1109 C C . GLU A 1 146 ? 16.373 -4.875 -29.364 1.00 87.88 146 GLU A C 1
ATOM 1111 O O . GLU A 1 146 ? 15.485 -5.133 -28.542 1.00 87.88 146 GLU A O 1
ATOM 1116 N N . SER A 1 147 ? 17.596 -4.521 -28.965 1.00 86.50 147 SER A N 1
ATOM 1117 C CA . SER A 1 147 ? 17.880 -4.162 -27.570 1.00 86.50 147 SER A CA 1
ATOM 1118 C C . SER A 1 147 ? 17.170 -2.856 -27.196 1.00 86.50 147 SER A C 1
ATOM 1120 O O . SER A 1 147 ? 16.924 -2.021 -28.061 1.00 86.50 147 SER A O 1
ATOM 1122 N N . SER A 1 148 ? 16.909 -2.610 -25.904 1.00 80.00 148 SER A N 1
ATOM 1123 C CA . SER A 1 148 ? 16.298 -1.341 -25.459 1.00 80.00 148 SER A CA 1
ATOM 1124 C C . SER A 1 148 ? 17.081 -0.096 -25.904 1.00 80.00 148 SER A C 1
ATOM 1126 O O . SER A 1 148 ? 16.488 0.962 -26.054 1.00 80.00 148 SER A O 1
ATOM 1128 N N . PHE A 1 149 ? 18.396 -0.222 -26.123 1.00 81.81 149 PHE A N 1
ATOM 1129 C CA . PHE A 1 149 ? 19.259 0.867 -26.592 1.00 81.81 149 PHE A CA 1
ATOM 1130 C C . PHE A 1 149 ? 19.122 1.136 -28.095 1.00 81.81 149 PHE A C 1
ATOM 1132 O O . PHE A 1 149 ? 19.283 2.269 -28.535 1.00 81.81 149 PHE A O 1
ATOM 1139 N N . ASN A 1 150 ? 18.838 0.099 -28.887 1.00 85.50 150 ASN A N 1
ATOM 1140 C CA . ASN A 1 150 ? 18.702 0.204 -30.342 1.00 85.50 150 ASN A CA 1
ATOM 1141 C C . ASN A 1 150 ? 17.245 0.246 -30.809 1.00 85.50 150 ASN A C 1
ATOM 1143 O O . ASN A 1 150 ? 17.004 0.562 -31.970 1.00 85.50 150 ASN A O 1
ATOM 1147 N N . ALA A 1 151 ? 16.284 -0.032 -29.924 1.00 84.31 151 ALA A N 1
ATOM 1148 C CA . ALA A 1 151 ? 14.867 -0.121 -30.252 1.00 84.31 151 ALA A CA 1
ATOM 1149 C C . ALA A 1 151 ? 14.361 1.120 -30.994 1.00 84.31 151 ALA A C 1
ATOM 1151 O O . ALA A 1 151 ? 13.649 0.966 -31.982 1.00 84.31 151 ALA A O 1
ATOM 1152 N N . ALA A 1 152 ? 14.807 2.318 -30.596 1.00 83.00 152 ALA A N 1
ATOM 1153 C CA . ALA A 1 152 ? 14.458 3.582 -31.246 1.00 83.00 152 ALA A CA 1
ATOM 1154 C C . ALA A 1 152 ? 14.776 3.603 -32.754 1.00 83.00 152 ALA A C 1
ATOM 1156 O O . ALA A 1 152 ? 13.994 4.130 -33.539 1.00 83.00 152 ALA A O 1
ATOM 1157 N N . LYS A 1 153 ? 15.872 2.963 -33.187 1.00 84.50 153 LYS A N 1
ATOM 1158 C CA . LYS A 1 153 ? 16.270 2.884 -34.606 1.00 84.50 153 LYS A CA 1
ATOM 1159 C C . LYS A 1 153 ? 15.356 1.980 -35.433 1.00 84.50 153 LYS A C 1
ATOM 1161 O O . LYS A 1 153 ? 15.310 2.105 -36.651 1.00 84.50 153 LYS A O 1
ATOM 1166 N N . ALA A 1 154 ? 14.669 1.049 -34.779 1.00 84.75 154 ALA A N 1
ATOM 1167 C CA . ALA A 1 154 ? 13.794 0.069 -35.408 1.00 84.75 154 ALA A CA 1
ATOM 1168 C C . ALA A 1 154 ? 12.312 0.473 -35.361 1.00 84.75 154 ALA A C 1
ATOM 1170 O O . ALA A 1 154 ? 11.465 -0.254 -35.883 1.00 84.75 154 ALA A O 1
ATOM 1171 N N . ILE A 1 155 ? 11.971 1.612 -34.752 1.00 82.31 155 ILE A N 1
ATOM 1172 C CA . ILE A 1 155 ? 10.601 2.126 -34.748 1.00 82.31 155 ILE A CA 1
ATOM 1173 C C . ILE A 1 155 ? 10.248 2.597 -36.167 1.00 82.31 155 ILE A C 1
ATOM 1175 O O . ILE A 1 155 ? 10.895 3.480 -36.720 1.00 82.31 155 ILE A O 1
ATOM 1179 N N . ARG A 1 156 ? 9.209 1.999 -36.763 1.00 74.88 156 ARG A N 1
ATOM 1180 C CA . ARG A 1 156 ? 8.724 2.345 -38.114 1.00 74.88 156 ARG A CA 1
ATOM 1181 C C . ARG A 1 156 ? 7.609 3.395 -38.109 1.00 74.88 156 ARG A C 1
ATOM 1183 O O . ARG A 1 156 ? 7.366 4.029 -39.129 1.00 74.88 156 ARG A O 1
ATOM 1190 N N . THR A 1 157 ? 6.926 3.566 -36.981 1.00 69.62 157 THR A N 1
ATOM 1191 C CA . THR A 1 157 ? 5.863 4.559 -36.801 1.00 69.62 157 THR A CA 1
ATOM 1192 C C . THR A 1 157 ? 6.467 5.832 -36.215 1.00 69.62 157 THR A C 1
ATOM 1194 O O . THR A 1 157 ? 7.102 5.732 -35.167 1.00 69.62 157 THR A O 1
ATOM 1197 N N . PRO A 1 158 ? 6.289 7.016 -36.823 1.00 62.06 158 PRO A N 1
ATOM 1198 C CA . PRO A 1 158 ? 6.801 8.245 -36.233 1.00 62.06 158 PRO A CA 1
ATOM 1199 C C . PRO A 1 158 ? 6.245 8.404 -34.816 1.00 62.06 158 PRO A C 1
ATOM 1201 O O . PRO A 1 158 ? 5.032 8.366 -34.601 1.00 62.06 158 PRO A O 1
ATOM 1204 N N . VAL A 1 159 ? 7.152 8.510 -33.848 1.00 62.78 159 VAL A N 1
ATOM 1205 C CA . VAL A 1 159 ? 6.809 8.891 -32.481 1.00 62.78 159 VAL A CA 1
ATOM 1206 C C . VAL A 1 159 ? 6.439 10.372 -32.549 1.00 62.78 159 VAL A C 1
ATOM 1208 O O . VAL A 1 159 ? 7.137 11.132 -33.215 1.00 62.78 159 VAL A O 1
ATOM 1211 N N . ASP A 1 160 ? 5.318 10.768 -31.943 1.00 65.06 160 ASP A N 1
ATOM 1212 C CA . ASP A 1 160 ? 4.922 12.181 -31.851 1.00 65.06 160 ASP A CA 1
ATOM 1213 C C . ASP A 1 160 ? 6.135 13.007 -31.383 1.00 65.06 160 ASP A C 1
ATOM 1215 O O . ASP A 1 160 ? 6.755 12.642 -30.386 1.00 65.06 160 ASP A O 1
ATOM 1219 N N . GLU A 1 161 ? 6.493 14.086 -32.093 1.00 59.03 161 GLU A N 1
ATOM 1220 C CA . GLU A 1 161 ? 7.710 14.897 -31.862 1.00 59.03 161 GLU A CA 1
ATOM 1221 C C . GLU A 1 161 ? 7.811 15.457 -30.430 1.00 59.03 161 GLU A C 1
ATOM 1223 O O . GLU A 1 161 ? 8.857 15.941 -30.005 1.00 59.03 161 GLU A O 1
ATOM 1228 N N . ARG A 1 162 ? 6.715 15.387 -29.667 1.00 61.75 162 ARG A N 1
ATOM 1229 C CA . ARG A 1 162 ? 6.632 15.765 -28.249 1.00 61.75 162 ARG A CA 1
ATOM 1230 C C . ARG A 1 162 ? 7.139 14.689 -27.284 1.00 61.75 162 ARG A C 1
ATOM 1232 O O . ARG A 1 162 ? 7.155 14.930 -26.078 1.00 61.75 162 ARG A O 1
ATOM 1239 N N . MET A 1 163 ? 7.486 13.506 -27.777 1.00 55.28 163 MET A N 1
ATOM 1240 C CA . MET A 1 163 ? 8.037 12.406 -26.991 1.00 55.28 163 MET A CA 1
ATOM 1241 C C . MET A 1 163 ? 9.565 12.440 -27.106 1.00 55.28 163 MET A C 1
ATOM 1243 O O . MET A 1 163 ? 10.114 12.158 -28.166 1.00 55.28 163 MET A O 1
ATOM 1247 N N . ASP A 1 164 ? 10.235 12.812 -26.014 1.00 52.84 164 ASP A N 1
ATOM 1248 C CA . ASP A 1 164 ? 11.700 12.787 -25.894 1.00 52.84 164 ASP A CA 1
ATOM 1249 C C . ASP A 1 164 ? 12.217 11.341 -26.116 1.00 52.84 164 ASP A C 1
ATOM 1251 O O . ASP A 1 164 ? 11.622 10.418 -25.540 1.00 52.84 164 ASP A O 1
ATOM 1255 N N . PRO A 1 165 ? 13.232 11.109 -26.976 1.00 52.22 165 PRO A N 1
ATOM 1256 C CA . PRO A 1 165 ? 13.800 9.781 -27.242 1.00 52.22 165 PRO A CA 1
ATOM 1257 C C . PRO A 1 165 ? 14.368 9.039 -26.020 1.00 52.22 165 PRO A C 1
ATOM 1259 O O . PRO A 1 165 ? 14.897 9.679 -25.083 1.00 52.22 165 PRO A O 1
#

pLDDT: mean 87.7, std 10.46, range [43.06, 98.06]

Sequence (165 aa):
MTPLKRIIITDKKHSLPFSKGLLAKSLTAAGISPKQAYHIAELVEAHLRKNDKLTVTSKVLKKVILQNITASAGEEKTEKYKNWQALGALDKPLIILIGGATGVGKSTIASEIAHRLGINRLTSTDSIREVMRVIFSTDIAPALQESSFNAAKAIRTPVDERMDP

Mean predicted aligned error: 8.08 Å

Nearest PDB structures (foldseek):
  7p3q-assembly1_A  TM=7.843E-01  e=2.291E-02  Streptomyces coelicolor A3(2)
  7p3f-assembly1_C  TM=6.731E-01  e=1.941E-02  Streptomyces coelicolor A3(2)
  5olk-assembly1_D  TM=5.160E-01  e=6.096E-03  Leeuwenhoekiella blandensis MED217
  8p23-assembly1_A  TM=4.791E-01  e=1.969E-01  Segatella copri

Secondary structure (DSSP, 8-state):
-PPPPPPEEEETTEEEE--HHHHHHHHHHTT--HHHHHHHHHHHHHHHHHTT-SEEEHHHHHHHHHHHHHHHHHHHHHHHHHHHHHHHTSSS---------TTSSHHHHHHHHHHHHT------HHHHHHHHHHHS-TTT-HHHHS-TTTGGGG--SPPPTTS--

Organism: NCBI:txid412755

Radius of gyration: 23.08 Å; Cα contacts (8 Å, |Δi|>4): 137; chains: 1; bounding box: 47×33×70 Å

Foldseek 3Di:
DPPPQFQWEDDPPDIDTDDLVVQLLLLLLLPDDSVLSSVLSVVLVVVCVVVVRSYHYPVRSLVSSLVSCCVRPNPVSSVSSVVSVVVVPDPDDDDDDFDDDPPPCSVVVQVVNCSSNVPPDDDDPVVVLVVVPVVDDCVGQVLSVDDPVCSVVSDPDDDDPPDDD

Solvent-accessible surface area (backbone atoms only — not comparable to full-atom values): 9855 Å² total; per-residue (Å²): 133,82,80,80,82,72,42,33,35,43,51,103,87,53,74,46,71,71,49,50,67,61,47,15,49,56,37,28,46,33,71,38,55,64,74,57,16,44,51,44,28,49,52,43,50,51,53,32,58,78,67,71,43,44,67,36,37,64,69,57,51,51,53,50,47,47,53,45,35,34,75,75,62,33,62,71,48,33,52,39,38,50,52,48,54,53,60,72,67,47,99,60,88,88,83,86,84,82,82,79,68,88,90,76,46,56,70,59,52,50,51,53,50,27,64,45,62,66,50,89,80,83,80,59,69,65,62,53,44,58,55,47,42,72,75,41,53,62,90,80,42,35,35,58,74,41,53,88,88,50,17,74,80,43,54,86,66,86,70,60,89,85,58,83,132